Protein AF-W1EZ89-F1 (afdb_monomer_lite)

InterPro domains:
  IPR009609 Phosphonate metabolism PhnG [PF06754] (2-64)

Foldseek 3Di:
DPDDPPVVVVVVVVVVVQCVDPVRVVVCVPPPVVVVVVVVVVVVVVVVVVVVVPDDDPDDDDPDDDD

Radius of gyration: 21.97 Å; chains: 1; bounding box: 60×29×48 Å

Structure (mmCIF, N/CA/C/O backbone):
data_AF-W1EZ89-F1
#
_entry.id   AF-W1EZ89-F1
#
loop_
_atom_site.group_PDB
_atom_site.id
_atom_site.type_symbol
_atom_site.label_atom_id
_atom_site.label_alt_id
_atom_site.label_comp_id
_atom_site.label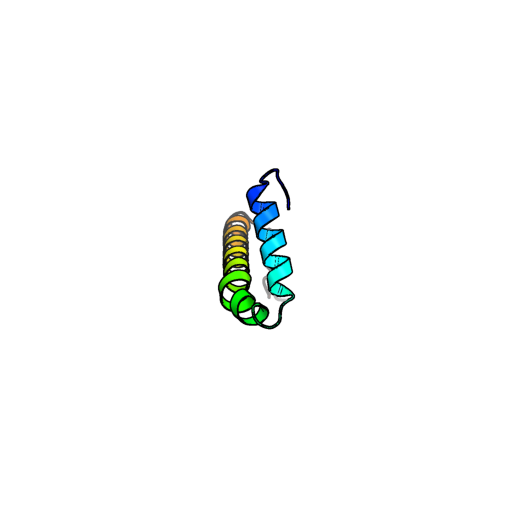_asym_id
_atom_site.label_entity_id
_atom_site.label_seq_id
_atom_site.pdbx_PDB_ins_code
_atom_site.Cartn_x
_atom_site.Cartn_y
_atom_site.Cartn_z
_atom_site.occupancy
_atom_site.B_iso_or_equiv
_atom_site.auth_seq_id
_atom_site.auth_comp_id
_atom_site.auth_asym_id
_atom_site.auth_atom_id
_atom_site.pdbx_PDB_model_num
ATOM 1 N N . MET A 1 1 ? -3.049 10.253 1.703 1.00 69.62 1 MET A N 1
ATOM 2 C CA . MET A 1 1 ? -4.038 9.970 0.642 1.00 69.62 1 MET A CA 1
ATOM 3 C C . MET A 1 1 ? -3.859 10.953 -0.485 1.00 69.62 1 MET A C 1
ATOM 5 O O . MET A 1 1 ? -3.818 12.143 -0.209 1.00 69.62 1 MET A O 1
ATOM 9 N N . LEU A 1 2 ? -3.727 10.479 -1.719 1.00 79.31 2 LEU A N 1
ATOM 10 C CA . LEU A 1 2 ? -3.708 11.354 -2.889 1.00 79.31 2 LEU A CA 1
ATOM 11 C C . LEU A 1 2 ? -5.088 11.298 -3.551 1.00 79.31 2 LEU A C 1
ATOM 13 O O . LEU A 1 2 ? -5.637 10.214 -3.726 1.00 79.31 2 LEU A O 1
ATOM 17 N N . GLY A 1 3 ? -5.652 12.458 -3.888 1.00 84.19 3 GLY A N 1
ATOM 18 C CA . GLY A 1 3 ? -6.998 12.576 -4.457 1.00 84.19 3 GLY A CA 1
ATOM 19 C C . GLY A 1 3 ? -8.003 13.240 -3.513 1.00 84.19 3 GLY A C 1
ATOM 20 O O . GLY A 1 3 ? -7.627 13.882 -2.537 1.00 84.19 3 GLY A O 1
ATOM 21 N N . ARG A 1 4 ? -9.296 13.134 -3.847 1.00 91.62 4 ARG A N 1
ATOM 22 C CA . ARG A 1 4 ? -10.401 13.844 -3.167 1.00 91.62 4 ARG A CA 1
ATOM 23 C C . ARG A 1 4 ? -11.498 12.910 -2.640 1.00 91.62 4 ARG A C 1
ATOM 25 O O . ARG A 1 4 ? -12.604 13.365 -2.359 1.00 91.62 4 ARG A O 1
ATOM 32 N N . ASP A 1 5 ? -11.214 11.613 -2.535 1.00 94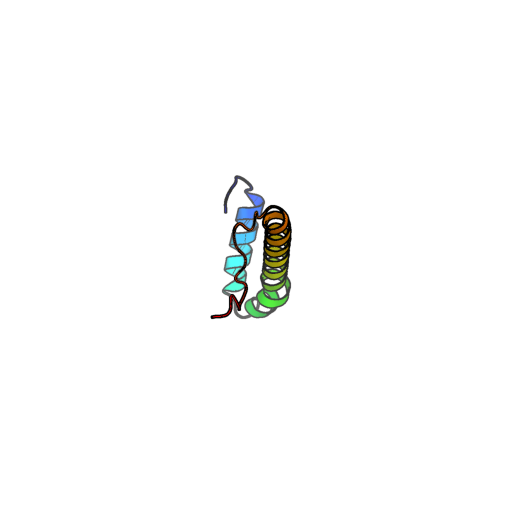.06 5 ASP A N 1
ATOM 33 C CA . ASP A 1 5 ? -12.174 10.646 -2.004 1.00 94.06 5 ASP A CA 1
ATOM 34 C C . ASP A 1 5 ? -12.245 10.755 -0.474 1.00 94.06 5 ASP A C 1
ATOM 36 O O . ASP A 1 5 ? -11.384 10.261 0.259 1.00 94.06 5 ASP A O 1
ATOM 40 N N . LYS A 1 6 ? -13.294 11.433 -0.004 1.00 91.06 6 LYS A N 1
ATOM 41 C CA . LYS A 1 6 ? -13.551 11.654 1.422 1.00 91.06 6 LYS A CA 1
ATOM 42 C C . LYS A 1 6 ? -13.874 10.355 2.160 1.00 91.06 6 LYS A C 1
ATOM 44 O O . LYS A 1 6 ? -13.415 10.179 3.282 1.00 91.06 6 LYS A O 1
ATOM 49 N N . GLN A 1 7 ? -14.613 9.441 1.529 1.00 94.88 7 GLN A N 1
ATOM 50 C CA . GLN A 1 7 ? -14.985 8.174 2.159 1.00 94.88 7 GLN A CA 1
ATOM 51 C C . GLN A 1 7 ? -13.771 7.259 2.311 1.00 94.88 7 GLN A C 1
ATOM 53 O O . GLN A 1 7 ? -13.647 6.541 3.300 1.00 94.88 7 GLN A O 1
ATOM 58 N N . HIS A 1 8 ? -12.857 7.277 1.339 1.00 92.38 8 HIS A N 1
ATOM 59 C CA . HIS A 1 8 ? -11.600 6.550 1.460 1.00 92.38 8 HIS A CA 1
ATOM 60 C C . HIS A 1 8 ? -10.763 7.092 2.624 1.00 92.38 8 HIS A C 1
ATOM 62 O O . HIS A 1 8 ? -10.308 6.303 3.451 1.00 92.38 8 HIS A O 1
ATOM 68 N N . ALA A 1 9 ? -10.636 8.418 2.736 1.00 94.69 9 ALA A N 1
ATOM 69 C CA . ALA A 1 9 ? -9.912 9.056 3.835 1.00 94.69 9 ALA A CA 1
ATOM 70 C C . ALA A 1 9 ? -10.481 8.682 5.208 1.00 94.69 9 ALA A C 1
ATOM 72 O O . ALA A 1 9 ? -9.720 8.297 6.094 1.00 94.69 9 ALA A O 1
ATOM 73 N N . GLU A 1 10 ? -11.805 8.720 5.355 1.00 96.12 10 GLU A N 1
ATOM 74 C CA . GLU A 1 10 ? -12.494 8.317 6.582 1.00 96.12 10 GLU A CA 1
ATOM 75 C C . GLU A 1 10 ? -12.229 6.847 6.936 1.00 96.12 10 GLU A C 1
ATOM 77 O O . GLU A 1 10 ? -11.838 6.539 8.062 1.00 96.12 10 GLU A O 1
ATOM 82 N N . ARG A 1 11 ? -12.352 5.933 5.963 1.00 96.19 11 ARG A N 1
ATOM 83 C CA . ARG A 1 11 ? -12.092 4.502 6.184 1.00 96.19 11 ARG A CA 1
ATOM 84 C C . ARG A 1 11 ? -10.663 4.232 6.638 1.00 96.19 11 ARG A C 1
ATOM 86 O O . ARG A 1 11 ? -10.466 3.435 7.548 1.00 96.19 11 ARG A O 1
ATOM 93 N N . CYS A 1 12 ? -9.666 4.883 6.044 1.00 94.88 12 CYS A N 1
ATOM 94 C CA . CYS A 1 12 ? -8.287 4.662 6.475 1.00 94.88 12 CYS A CA 1
ATOM 95 C C . CYS A 1 12 ? -7.990 5.259 7.847 1.00 94.88 12 CYS A C 1
ATOM 97 O O . CYS A 1 12 ? -7.227 4.651 8.585 1.00 94.88 12 CYS A O 1
ATOM 99 N N . ALA A 1 13 ? -8.601 6.390 8.212 1.00 95.56 13 ALA A N 1
ATOM 100 C CA . ALA A 1 13 ? -8.485 6.918 9.571 1.00 95.56 13 ALA A CA 1
ATOM 101 C C . ALA A 1 13 ? -9.092 5.949 10.601 1.00 95.56 13 ALA A C 1
ATOM 103 O O . ALA A 1 13 ? -8.498 5.701 11.648 1.00 95.56 13 ALA A O 1
ATOM 104 N N . LEU A 1 14 ? -10.242 5.346 10.282 1.00 96.75 14 LEU A N 1
ATOM 105 C CA . LEU A 1 14 ? -10.854 4.317 11.122 1.00 96.75 14 LEU A CA 1
ATOM 106 C C . LEU A 1 14 ? -9.957 3.077 11.256 1.00 96.75 14 LEU A C 1
ATOM 108 O O . LEU A 1 14 ? -9.752 2.585 12.363 1.00 96.75 14 LEU A O 1
ATOM 112 N N . ILE A 1 15 ? -9.423 2.569 10.143 1.00 96.25 15 ILE A N 1
ATOM 113 C CA . ILE A 1 15 ? -8.554 1.384 10.147 1.00 96.25 15 ILE A CA 1
ATOM 114 C C . ILE A 1 15 ? -7.269 1.659 10.934 1.00 96.25 15 ILE A C 1
ATOM 116 O O . ILE A 1 15 ? -6.876 0.816 11.734 1.00 96.25 15 ILE A O 1
ATOM 120 N N . ASP A 1 16 ? -6.659 2.836 10.775 1.00 96.69 16 ASP A N 1
ATOM 121 C CA . ASP A 1 16 ? -5.477 3.246 11.543 1.00 96.69 16 ASP A CA 1
ATOM 122 C C . ASP A 1 16 ? -5.741 3.206 13.056 1.00 96.69 16 ASP A C 1
ATOM 124 O O . ASP A 1 16 ? -4.989 2.583 13.807 1.00 96.69 16 ASP A O 1
ATOM 128 N N . ALA A 1 17 ? -6.871 3.765 13.500 1.00 97.06 17 ALA A N 1
ATOM 129 C CA . ALA A 1 17 ? -7.268 3.718 14.904 1.00 97.06 17 ALA A CA 1
ATOM 130 C C . ALA A 1 17 ? -7.503 2.280 15.406 1.00 97.06 17 ALA A C 1
ATOM 132 O O . ALA A 1 17 ? -7.100 1.936 16.519 1.00 97.06 17 ALA A O 1
ATOM 133 N N . LEU A 1 18 ? -8.130 1.416 14.598 1.00 96.88 18 LEU A N 1
ATOM 134 C CA . LEU A 1 18 ? -8.342 0.009 14.956 1.00 96.88 18 LEU A CA 1
ATOM 135 C C . LEU A 1 18 ? -7.025 -0.769 15.043 1.00 96.88 18 LEU A C 1
ATOM 137 O O . LEU A 1 18 ? -6.878 -1.621 15.917 1.00 96.88 18 LEU A O 1
ATOM 141 N N . MET A 1 19 ? -6.049 -0.464 14.188 1.00 96.00 19 MET A N 1
ATOM 142 C CA . MET A 1 19 ? -4.738 -1.114 14.213 1.00 96.00 19 MET A CA 1
ATOM 143 C C . MET A 1 19 ? -3.941 -0.810 15.487 1.00 96.00 19 MET A C 1
ATOM 145 O O . MET A 1 19 ? -3.115 -1.622 15.889 1.00 96.00 19 MET A O 1
ATOM 149 N N . GLN A 1 20 ? -4.214 0.299 16.173 1.00 96.19 20 GLN A N 1
ATOM 150 C CA . GLN A 1 20 ? -3.574 0.621 17.455 1.00 96.19 20 GLN A CA 1
ATOM 151 C C . GLN A 1 20 ? -4.116 -0.224 18.624 1.00 96.19 20 GLN A C 1
ATOM 153 O O . GLN A 1 20 ? -3.529 -0.243 19.706 1.00 96.19 20 GLN A O 1
ATOM 158 N N . GLN A 1 21 ? -5.227 -0.945 18.431 1.00 97.25 21 GLN A N 1
ATOM 159 C CA . GLN A 1 21 ? -5.826 -1.804 19.450 1.00 97.25 21 GLN A CA 1
ATOM 160 C C . GLN A 1 21 ? -5.335 -3.247 19.297 1.00 97.25 21 GLN A C 1
ATOM 162 O O . GLN A 1 21 ? -5.614 -3.904 18.292 1.00 97.25 21 GLN A O 1
ATOM 167 N N . SER A 1 22 ? -4.698 -3.801 20.337 1.00 94.50 22 SER A N 1
ATOM 168 C CA . SER A 1 22 ? -4.126 -5.161 20.313 1.00 94.50 22 SER A CA 1
ATOM 169 C C . SER A 1 22 ? -5.130 -6.249 19.914 1.00 94.50 22 SER A C 1
ATOM 171 O O . SER A 1 22 ? -4.754 -7.240 19.297 1.00 94.50 22 SER A O 1
ATOM 173 N N . ARG A 1 23 ? -6.420 -6.051 20.225 1.00 96.56 23 ARG A N 1
ATOM 174 C CA . ARG A 1 23 ? -7.514 -6.959 19.846 1.00 96.56 23 ARG A CA 1
ATOM 175 C C . ARG A 1 23 ? -7.692 -7.086 18.330 1.00 96.56 23 ARG A C 1
ATOM 177 O O . ARG A 1 23 ? -8.072 -8.153 17.858 1.00 96.56 23 ARG A O 1
ATOM 184 N N . HIS A 1 24 ? -7.486 -6.003 17.589 1.00 95.50 24 HIS A N 1
ATOM 185 C CA . HIS A 1 24 ? -7.772 -5.934 16.155 1.00 95.50 24 HIS A CA 1
ATOM 186 C C . HIS A 1 24 ? -6.508 -5.994 15.303 1.00 95.50 24 HIS A C 1
ATOM 188 O O . HIS A 1 24 ? -6.586 -6.422 14.154 1.00 95.50 24 HIS A O 1
ATOM 194 N N . PHE A 1 25 ? -5.356 -5.622 15.867 1.00 96.31 25 PHE A N 1
ATOM 195 C CA . PHE A 1 25 ? -4.090 -5.531 15.150 1.00 96.31 25 PHE A CA 1
ATOM 196 C C . PHE A 1 25 ? -3.759 -6.786 14.337 1.00 96.31 25 PHE A C 1
ATOM 198 O O . PHE A 1 25 ? -3.571 -6.689 13.126 1.00 96.31 25 PHE A O 1
ATOM 205 N N . GLN A 1 26 ? -3.706 -7.958 14.979 1.00 97.56 26 GLN A N 1
ATOM 206 C CA . GLN A 1 26 ? -3.280 -9.184 14.301 1.00 97.56 26 GLN A CA 1
ATOM 207 C C . GLN A 1 26 ? -4.256 -9.555 13.177 1.00 97.56 26 GLN A C 1
ATOM 209 O O . GLN A 1 26 ? -3.834 -9.779 12.044 1.00 97.56 26 GLN A O 1
ATOM 214 N N . ASN A 1 27 ? -5.560 -9.513 13.464 1.00 97.8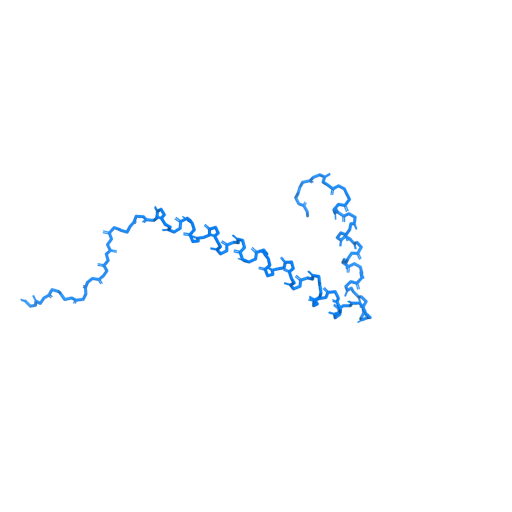8 27 ASN A N 1
ATOM 215 C CA . ASN A 1 27 ? -6.584 -9.894 12.500 1.00 97.88 27 ASN A CA 1
ATOM 216 C C . ASN A 1 27 ? -6.570 -8.965 11.276 1.00 97.88 27 ASN A C 1
ATOM 218 O O . ASN A 1 27 ? -6.575 -9.440 10.143 1.00 97.88 27 ASN A O 1
ATOM 222 N N . LEU A 1 28 ? -6.493 -7.648 11.490 1.00 97.62 28 LEU A N 1
ATOM 223 C CA . LEU A 1 28 ? -6.430 -6.671 10.402 1.00 97.62 28 LEU A CA 1
ATOM 224 C C . LEU A 1 28 ? -5.111 -6.753 9.629 1.00 97.62 28 LEU A C 1
ATOM 226 O O . LEU A 1 28 ? -5.108 -6.578 8.412 1.00 97.62 28 LEU A O 1
ATOM 230 N N . SER A 1 29 ? -4.000 -7.053 10.303 1.00 97.31 29 SER A N 1
ATOM 231 C CA . SER A 1 29 ? -2.709 -7.223 9.635 1.00 97.31 29 SER A CA 1
ATOM 232 C C . SER A 1 29 ? -2.751 -8.381 8.641 1.00 97.31 29 SER A C 1
ATOM 234 O O . SER A 1 29 ? -2.329 -8.216 7.500 1.00 97.31 29 SER A O 1
ATOM 236 N N . GLU A 1 30 ? -3.317 -9.523 9.035 1.00 98.06 30 GLU A N 1
ATOM 237 C CA . GLU A 1 30 ? -3.357 -10.724 8.193 1.00 98.06 30 GLU A CA 1
ATOM 238 C C . GLU A 1 30 ? -4.457 -10.700 7.134 1.00 98.06 30 GLU A C 1
ATOM 240 O O . GLU A 1 30 ? -4.251 -11.179 6.023 1.00 98.06 30 GLU A O 1
ATOM 245 N N . THR A 1 31 ? -5.629 -10.154 7.458 1.00 97.62 31 THR A N 1
ATOM 246 C CA . THR A 1 31 ? -6.809 -10.263 6.582 1.00 97.62 31 THR A CA 1
ATOM 247 C C . THR A 1 31 ? -7.044 -9.039 5.707 1.00 97.62 31 THR A C 1
ATOM 249 O O . THR A 1 31 ? -7.777 -9.133 4.724 1.00 97.62 31 THR A O 1
ATOM 252 N N . LEU A 1 32 ? -6.427 -7.899 6.034 1.00 97.38 32 LEU A N 1
ATOM 253 C CA . LEU A 1 32 ? -6.623 -6.649 5.304 1.00 97.38 32 LEU A CA 1
ATOM 254 C C . LEU A 1 32 ? -5.307 -6.053 4.804 1.00 97.38 32 LEU A C 1
ATOM 256 O O . LEU A 1 32 ? -5.164 -5.832 3.605 1.00 97.38 32 LEU A O 1
ATOM 260 N N . ILE A 1 33 ? -4.337 -5.805 5.686 1.00 97.62 33 ILE A N 1
ATOM 261 C CA . ILE A 1 33 ? -3.115 -5.081 5.308 1.00 97.62 33 ILE A CA 1
ATOM 262 C C . ILE A 1 33 ? -2.197 -5.937 4.432 1.00 97.62 33 ILE A C 1
ATOM 264 O O . ILE A 1 33 ? -1.818 -5.491 3.349 1.00 97.62 33 ILE A O 1
ATOM 268 N N . ALA A 1 34 ? -1.875 -7.164 4.852 1.00 98.00 34 ALA A N 1
ATOM 269 C CA . ALA A 1 34 ? -1.001 -8.048 4.082 1.00 98.00 34 ALA A CA 1
ATOM 270 C C . ALA A 1 34 ? -1.564 -8.382 2.682 1.00 98.00 34 ALA A C 1
ATOM 272 O O . ALA A 1 34 ? -0.807 -8.279 1.715 1.00 98.00 34 ALA A O 1
ATOM 273 N N . PRO A 1 35 ? -2.867 -8.686 2.509 1.00 98.50 35 PRO A N 1
ATOM 274 C CA . PRO A 1 35 ? -3.442 -8.885 1.179 1.00 98.50 35 PRO A CA 1
ATOM 275 C C . PRO A 1 35 ? -3.375 -7.635 0.293 1.00 98.50 35 PRO A C 1
ATOM 277 O O . PRO A 1 35 ? -3.004 -7.734 -0.874 1.00 98.50 35 PRO A O 1
ATOM 280 N N . LEU A 1 36 ? -3.676 -6.447 0.836 1.00 98.00 36 LEU A N 1
ATOM 281 C CA . LEU A 1 36 ? -3.613 -5.196 0.068 1.00 98.00 36 LEU A CA 1
ATOM 282 C C . LEU A 1 36 ? -2.189 -4.866 -0.396 1.00 98.00 36 LEU A C 1
ATOM 284 O O . LEU A 1 36 ? -2.007 -4.355 -1.506 1.00 98.00 36 LEU A O 1
ATOM 288 N N . ASP A 1 37 ? -1.183 -5.146 0.434 1.00 98.31 37 ASP A N 1
ATOM 289 C CA . ASP A 1 37 ? 0.216 -4.954 0.057 1.00 98.31 37 ASP A CA 1
ATOM 290 C C . ASP A 1 37 ? 0.665 -5.977 -0.995 1.00 98.31 37 ASP A C 1
ATOM 292 O O . ASP A 1 37 ? 1.254 -5.598 -2.008 1.00 98.31 37 ASP A O 1
ATOM 296 N N . ALA A 1 38 ? 0.294 -7.251 -0.832 1.00 98.12 38 ALA A N 1
ATOM 297 C CA . ALA A 1 38 ? 0.575 -8.298 -1.814 1.00 98.12 38 ALA A CA 1
ATOM 298 C C . ALA A 1 38 ? -0.019 -7.964 -3.195 1.00 98.12 38 ALA A C 1
ATOM 300 O O . ALA A 1 38 ? 0.688 -8.020 -4.205 1.00 98.12 38 ALA A O 1
ATOM 301 N N . ASP A 1 39 ? -1.278 -7.521 -3.242 1.00 98.44 39 ASP A N 1
ATOM 302 C CA . ASP A 1 39 ? -1.940 -7.085 -4.474 1.00 98.44 39 ASP A CA 1
ATOM 303 C C . ASP A 1 39 ? -1.226 -5.893 -5.119 1.00 98.44 39 ASP A C 1
ATOM 305 O O . ASP A 1 39 ? -1.057 -5.829 -6.343 1.00 98.44 39 ASP A O 1
ATOM 309 N N . ARG A 1 40 ? -0.789 -4.925 -4.306 1.00 98.25 40 ARG A N 1
ATOM 310 C CA . ARG A 1 40 ? -0.032 -3.767 -4.789 1.00 98.25 40 ARG A CA 1
ATOM 311 C C . ARG A 1 40 ? 1.310 -4.200 -5.376 1.00 98.25 40 ARG A C 1
ATOM 313 O O . ARG A 1 40 ? 1.657 -3.746 -6.468 1.00 98.25 40 ARG A O 1
ATOM 320 N N . MET A 1 41 ? 2.050 -5.059 -4.680 1.00 98.38 41 MET A N 1
ATOM 321 C CA . MET A 1 41 ? 3.344 -5.565 -5.139 1.00 98.38 41 MET A CA 1
ATOM 322 C C . MET A 1 41 ? 3.203 -6.361 -6.435 1.00 98.38 41 MET A C 1
ATOM 324 O O . MET A 1 41 ? 3.974 -6.134 -7.368 1.00 98.38 41 MET A O 1
ATOM 328 N N . ALA A 1 42 ? 2.173 -7.202 -6.552 1.00 98.44 42 ALA A N 1
ATOM 329 C CA . ALA A 1 42 ? 1.887 -7.946 -7.775 1.00 98.44 42 ALA A CA 1
ATOM 330 C C . ALA A 1 42 ? 1.648 -7.012 -8.974 1.00 98.44 42 ALA A C 1
ATOM 332 O O . ALA A 1 42 ? 2.212 -7.221 -10.048 1.00 98.44 42 ALA A O 1
ATOM 333 N N . ARG A 1 43 ? 0.876 -5.930 -8.790 1.00 98.44 43 ARG A N 1
ATOM 334 C CA . ARG A 1 43 ? 0.641 -4.924 -9.844 1.00 98.44 43 ARG A CA 1
ATOM 335 C C . ARG A 1 43 ? 1.917 -4.186 -10.242 1.00 98.44 43 ARG A C 1
ATOM 337 O O . ARG A 1 43 ? 2.133 -3.941 -11.427 1.00 98.44 43 ARG A O 1
ATOM 344 N N . ILE A 1 44 ? 2.760 -3.830 -9.272 1.00 98.31 44 ILE A N 1
ATOM 345 C CA . ILE A 1 44 ? 4.051 -3.181 -9.539 1.00 98.31 44 ILE A CA 1
ATOM 346 C C . ILE A 1 44 ? 4.959 -4.121 -10.338 1.00 98.31 44 ILE A C 1
ATOM 348 O O . ILE A 1 44 ? 5.509 -3.701 -11.355 1.00 98.31 44 ILE A O 1
ATOM 352 N N . ALA A 1 45 ? 5.073 -5.385 -9.926 1.00 97.88 45 ALA A N 1
ATOM 353 C CA . ALA A 1 45 ? 5.891 -6.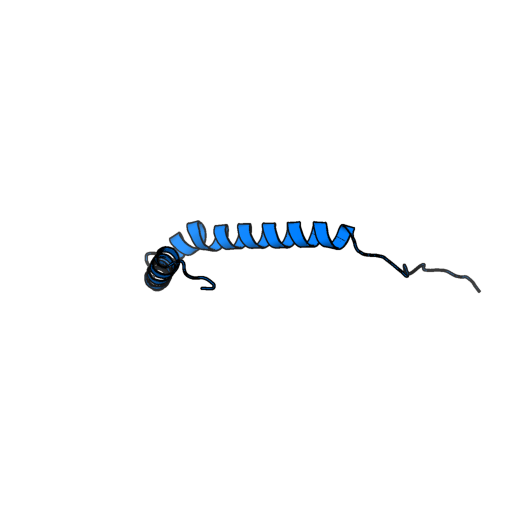385 -10.606 1.00 97.88 45 ALA A CA 1
ATOM 354 C C . ALA A 1 45 ? 5.401 -6.646 -12.039 1.00 97.88 45 ALA A C 1
ATOM 356 O O . ALA A 1 45 ? 6.201 -6.649 -12.975 1.00 97.88 45 ALA A O 1
ATOM 357 N N . ALA A 1 46 ? 4.084 -6.780 -12.231 1.00 97.75 46 ALA A N 1
ATOM 358 C CA . ALA A 1 46 ? 3.483 -6.918 -13.555 1.00 97.75 46 ALA A CA 1
ATOM 359 C C . ALA A 1 46 ? 3.835 -5.721 -14.451 1.00 97.75 46 ALA A C 1
ATOM 361 O O . ALA A 1 46 ? 4.313 -5.895 -15.571 1.00 97.75 46 ALA A O 1
ATOM 362 N N . ARG A 1 47 ? 3.705 -4.496 -13.926 1.00 97.25 47 ARG A N 1
ATOM 363 C CA . ARG A 1 47 ? 4.045 -3.291 -14.686 1.00 97.25 47 ARG A CA 1
ATOM 364 C C . ARG A 1 47 ? 5.536 -3.199 -15.016 1.00 97.25 47 ARG A C 1
ATOM 366 O O . ARG A 1 47 ? 5.892 -2.756 -16.105 1.00 97.25 47 ARG A O 1
ATOM 373 N N . GLN A 1 48 ? 6.414 -3.606 -14.104 1.00 96.56 48 GLN A N 1
ATOM 374 C CA . GLN A 1 48 ? 7.856 -3.658 -14.360 1.00 96.56 48 GLN A CA 1
ATOM 375 C C . GLN A 1 48 ? 8.19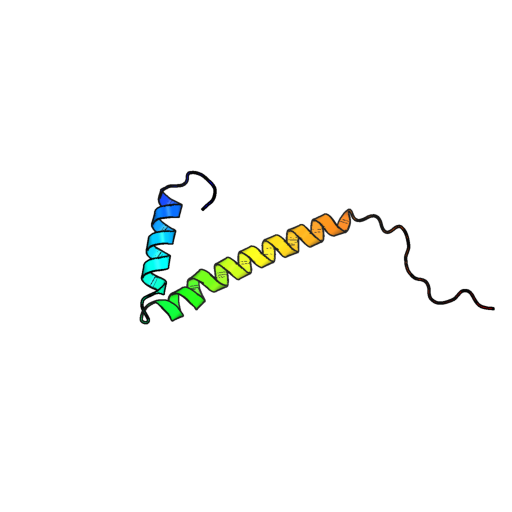5 -4.658 -15.469 1.00 96.56 48 GLN A C 1
ATOM 377 O O . GLN A 1 48 ? 9.004 -4.339 -16.337 1.00 96.56 48 GLN A O 1
ATOM 382 N N . ALA A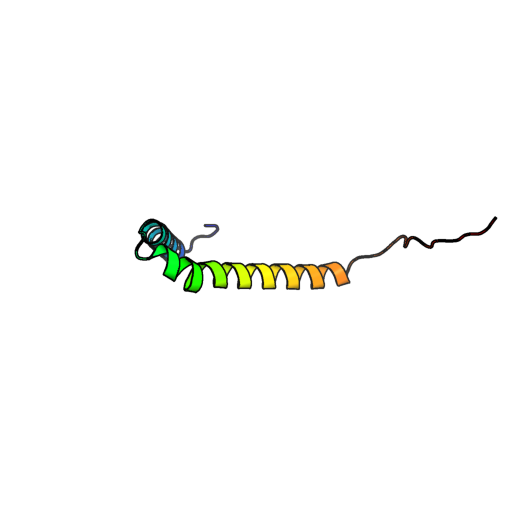 1 49 ? 7.555 -5.830 -15.479 1.00 96.19 49 ALA A N 1
ATOM 383 C CA . ALA A 1 49 ? 7.736 -6.822 -16.535 1.00 96.19 49 ALA A CA 1
ATOM 384 C C . ALA A 1 49 ? 7.321 -6.274 -17.912 1.00 96.19 49 ALA A C 1
ATOM 386 O O . ALA A 1 49 ? 8.077 -6.409 -18.873 1.00 96.19 49 ALA A O 1
ATOM 387 N N . GLU A 1 50 ? 6.179 -5.583 -17.995 1.00 96.25 50 GLU A N 1
ATOM 388 C CA . GLU A 1 50 ? 5.733 -4.910 -19.225 1.00 96.25 50 GLU A CA 1
ATOM 389 C C . GLU A 1 50 ? 6.742 -3.862 -19.713 1.00 96.25 50 GLU A C 1
ATOM 391 O O . GLU A 1 50 ? 7.064 -3.805 -20.897 1.00 96.25 50 GLU A O 1
ATOM 396 N N . VAL A 1 51 ? 7.263 -3.029 -18.807 1.00 95.94 51 VAL A N 1
ATOM 397 C CA . VAL A 1 51 ? 8.226 -1.973 -19.157 1.00 95.94 51 VAL A CA 1
ATOM 398 C C . VAL A 1 51 ? 9.559 -2.571 -19.608 1.00 95.94 51 VAL A C 1
ATOM 400 O O . VAL A 1 51 ? 10.120 -2.118 -20.607 1.00 95.94 51 VAL A O 1
ATOM 403 N N . ASN A 1 52 ? 10.039 -3.622 -18.940 1.00 93.19 52 ASN A N 1
ATOM 404 C CA . ASN A 1 52 ? 11.279 -4.309 -19.303 1.00 93.19 52 ASN A CA 1
ATOM 405 C C . ASN A 1 52 ? 11.233 -4.903 -20.717 1.00 93.19 52 ASN A C 1
ATOM 407 O O . ASN A 1 52 ? 12.270 -4.965 -21.369 1.00 93.19 52 ASN A O 1
ATOM 411 N N . ALA A 1 53 ? 10.053 -5.272 -21.224 1.00 92.75 53 ALA A N 1
ATOM 412 C CA . ALA A 1 53 ? 9.903 -5.758 -22.595 1.00 92.75 53 ALA A CA 1
ATOM 413 C C . ALA A 1 53 ? 10.249 -4.697 -23.661 1.00 92.75 53 ALA A C 1
ATOM 415 O O . ALA A 1 53 ? 10.593 -5.048 -24.784 1.00 92.75 53 ALA A O 1
ATOM 416 N N . SER A 1 54 ? 10.192 -3.405 -23.317 1.00 93.38 54 SER A N 1
ATOM 417 C CA . SER A 1 54 ? 10.607 -2.299 -24.197 1.00 93.38 54 SER A CA 1
ATOM 418 C C . SER A 1 54 ? 12.071 -1.873 -24.029 1.00 93.38 54 SER A C 1
ATOM 420 O O . SER A 1 54 ? 12.501 -0.894 -24.641 1.00 93.38 54 SER A O 1
ATOM 422 N N . ARG A 1 55 ? 12.851 -2.572 -23.192 1.00 88.81 55 ARG A N 1
ATOM 423 C CA . ARG A 1 55 ? 14.251 -2.222 -22.936 1.00 88.81 55 ARG A CA 1
ATOM 424 C C . ARG A 1 55 ? 15.116 -2.575 -24.147 1.00 88.81 55 ARG A C 1
ATOM 426 O O . ARG A 1 55 ? 15.113 -3.709 -24.611 1.00 88.81 55 ARG A O 1
ATOM 433 N N . VAL A 1 56 ? 15.887 -1.603 -24.626 1.00 90.56 56 VAL A N 1
ATOM 434 C CA . VAL A 1 56 ? 16.893 -1.812 -25.675 1.00 90.56 56 VAL A CA 1
ATOM 435 C C . VAL A 1 56 ? 18.225 -2.158 -25.014 1.00 90.56 56 VAL A C 1
ATOM 437 O O . VAL A 1 56 ? 18.794 -1.334 -24.296 1.00 90.56 56 VAL A O 1
ATOM 440 N N . ASP A 1 57 ? 18.722 -3.369 -25.262 1.00 87.44 57 ASP A N 1
ATOM 441 C CA . ASP A 1 57 ? 20.024 -3.823 -24.772 1.00 87.44 57 ASP A CA 1
ATOM 442 C C . ASP A 1 57 ? 21.117 -3.471 -25.800 1.00 87.44 57 ASP A C 1
ATOM 444 O O . ASP A 1 57 ? 21.165 -4.036 -26.889 1.00 87.44 57 ASP A O 1
ATOM 448 N N . PHE A 1 58 ? 21.988 -2.510 -25.467 1.00 84.25 58 PHE A N 1
ATOM 449 C CA . PHE A 1 58 ? 23.048 -2.023 -26.371 1.00 84.25 58 PHE A CA 1
ATOM 450 C C . PHE A 1 58 ? 24.300 -2.903 -26.383 1.00 84.25 58 PHE A C 1
ATOM 452 O O . PHE A 1 58 ? 24.958 -3.043 -27.409 1.00 84.25 58 PHE A O 1
ATOM 459 N N . PHE A 1 59 ? 24.638 -3.486 -25.237 1.00 82.94 59 PHE A N 1
ATOM 460 C CA . PHE A 1 59 ? 25.804 -4.341 -25.074 1.00 82.94 59 PHE A CA 1
ATOM 461 C C . PHE A 1 59 ? 25.412 -5.510 -24.183 1.00 82.94 59 PHE A C 1
ATOM 463 O O . PHE A 1 59 ? 24.796 -5.319 -23.134 1.00 82.94 59 PHE A O 1
ATOM 470 N N . THR A 1 60 ? 25.792 -6.718 -24.576 1.00 77.94 60 THR A N 1
ATOM 471 C CA . THR A 1 60 ? 25.730 -7.893 -23.707 1.00 77.94 60 THR A CA 1
ATOM 472 C C . THR A 1 60 ? 27.159 -8.374 -23.491 1.00 77.94 60 THR A C 1
ATOM 474 O O . THR A 1 60 ? 27.959 -8.409 -24.424 1.00 77.94 60 THR A O 1
ATOM 477 N N . MET A 1 61 ? 27.532 -8.639 -22.237 1.00 79.94 61 MET A N 1
ATOM 478 C CA . MET A 1 61 ? 28.896 -9.052 -21.908 1.00 79.94 61 MET A CA 1
ATOM 479 C C . MET A 1 61 ? 29.132 -10.463 -22.451 1.00 79.94 61 MET A C 1
ATOM 481 O O . MET A 1 61 ? 28.603 -11.434 -21.914 1.00 79.94 61 MET A O 1
ATOM 485 N N . VAL A 1 62 ? 29.940 -10.574 -23.503 1.00 78.94 62 VAL A N 1
ATOM 486 C CA . VAL A 1 62 ? 30.429 -11.854 -24.019 1.00 78.94 62 VAL A CA 1
ATOM 487 C C . VAL A 1 62 ? 31.780 -12.125 -23.366 1.00 78.94 62 VAL A C 1
ATOM 489 O O . VAL A 1 62 ? 32.682 -11.289 -23.420 1.00 78.94 62 VAL A O 1
ATOM 492 N N . ARG A 1 63 ? 31.932 -13.274 -22.699 1.00 72.69 63 ARG A N 1
ATOM 493 C CA . ARG A 1 63 ? 33.239 -13.694 -22.186 1.00 72.69 63 ARG A CA 1
ATOM 494 C C . ARG A 1 63 ? 33.969 -14.443 -23.294 1.00 72.69 63 ARG A C 1
ATOM 496 O O . ARG A 1 63 ? 33.665 -15.605 -23.540 1.00 72.69 63 ARG A O 1
ATOM 503 N N . GLY A 1 64 ? 34.940 -13.774 -23.903 1.00 68.62 64 GLY A N 1
ATOM 504 C CA . GLY A 1 64 ? 35.922 -14.391 -24.785 1.00 68.62 64 GLY A CA 1
ATOM 505 C C . GLY A 1 64 ? 36.024 -13.693 -26.129 1.00 68.62 64 GLY A C 1
ATOM 506 O O . GLY A 1 64 ? 35.352 -14.100 -27.063 1.00 68.62 64 GLY A O 1
ATOM 507 N N . ASP A 1 65 ? 36.936 -12.731 -26.220 1.00 56.09 65 ASP A N 1
ATOM 508 C CA . ASP A 1 65 ? 37.786 -12.647 -27.403 1.00 56.09 65 ASP A CA 1
ATOM 509 C C . ASP A 1 65 ? 39.173 -13.117 -26.952 1.00 56.09 65 ASP A C 1
ATOM 511 O O . ASP A 1 65 ? 39.744 -12.599 -25.987 1.00 56.09 65 ASP A O 1
ATOM 515 N N . ASN A 1 66 ? 39.632 -14.214 -27.555 1.00 57.12 66 ASN A N 1
ATOM 516 C CA . ASN A 1 66 ? 40.919 -14.839 -27.270 1.00 57.12 66 ASN A CA 1
ATOM 517 C C . ASN A 1 66 ? 42.069 -14.003 -27.853 1.00 57.12 66 ASN A C 1
ATOM 519 O O . ASN A 1 66 ? 41.915 -13.438 -28.930 1.00 57.12 66 ASN A O 1
ATOM 523 N N . ALA A 1 67 ? 43.175 -14.008 -27.095 1.00 51.59 67 ALA A N 1
ATOM 524 C CA . ALA A 1 67 ? 44.592 -13.798 -27.435 1.00 51.59 67 ALA A CA 1
ATOM 525 C C . ALA A 1 67 ? 44.963 -13.217 -28.813 1.00 51.59 67 ALA A C 1
ATOM 527 O O . ALA A 1 67 ? 44.691 -13.878 -29.840 1.00 51.59 67 ALA A O 1
#

pLDDT: mean 91.44, std 10.66, range [51.59, 98.5]

Organism: NCBI:txid1432555

Secondary structure (DSSP, 8-state):
--SS-HHHHHHHHHHHHHHTSHHHHHHHIIIIIHHHHHHHHHHHHHHHHHHHTT-------------

Sequence (67 aa):
MLGRDKQHAERCALIDALMQQSRHFQNLSETLIAPLDADRMARIAARQAEVNASRVDFFTMVRGDNA